Protein AF-A0A2D4EV97-F1 (afdb_monomer)

InterPro domains:
  IPR011011 Zinc finger, FYVE/PHD-type [SSF57903] (1-54)
  IPR013083 Zinc finger, RING/FYVE/PHD-type [G3DSA:3.30.40.10] (1-44)
  IPR019787 Zinc finger, PHD-finger [PF00628] (1-40)

Solvent-accessible surface area (backbone atoms only — not comparable to full-atom values): 7005 Å² total; per-residue (Å²): 95,21,76,78,83,64,48,79,68,59,77,88,82,44,86,71,74,75,80,78,77,74,77,87,84,67,100,58,84,83,70,80,78,73,49,55,44,85,88,65,45,80,73,79,84,76,56,68,68,60,53,53,53,50,53,61,56,47,71,75,48,100,62,91,51,74,70,55,53,54,53,49,54,52,48,52,54,50,49,55,50,50,51,54,52,50,58,71,49,64,36,70,70,53,44,52,51,51,52,54,50,54,55,54,56,64,70,75,107

Secondary structure (DSSP, 8-state):
--TTT-----TTTS-PPP-----TT--S---------TTTSPPPPPPHHHHHHHHHHHTTSSS--HHHHHHHHHHHHHHHHHHHHHHHHTSHHHHHHHHHHHHHHHT--

Sequence (109 aa):
QCELCKDWFHSTCVTLPKTSSQKKGSSWPAKEVKFLCPLCMRSRRPRLETILSLLVSLQKLPVRLPEGEALQCLTERAMSWQDRARQALATDELSSALAKLSVLSQRMV

pLDDT: mean 84.55, std 16.27, range [39.06, 97.06]

Foldseek 3Di:
DAPPPPDDDDCVVFPDDDPPDDPPDDPDPRPPPGDHGPVRPDDDDDDLVVLVVVLVVVVPDPDDDVVSVVSVVVSVVVVVVVV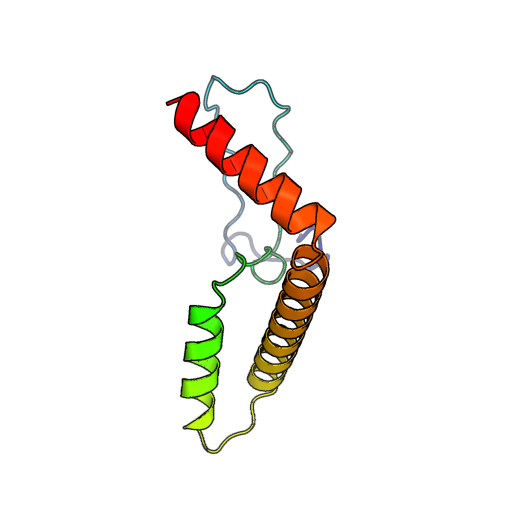VVVVVCPDPVNVVVVVVVVVVVVVVD

Mean predicted aligned error: 11.21 Å

Organism: Micrurus corallinus (NCBI:txid54390)

Structure (mmCIF, N/CA/C/O backbone):
data_AF-A0A2D4EV97-F1
#
_entry.id   AF-A0A2D4EV97-F1
#
loop_
_atom_site.group_PDB
_atom_site.id
_atom_site.type_symbol
_atom_site.label_atom_id
_atom_site.label_alt_id
_atom_site.label_comp_id
_atom_site.label_asym_id
_atom_site.label_entity_id
_atom_site.label_seq_id
_atom_site.pdbx_PDB_ins_code
_atom_site.Cartn_x
_atom_site.Cartn_y
_atom_site.Cartn_z
_atom_site.occupancy
_atom_site.B_iso_or_equiv
_atom_site.auth_seq_id
_atom_site.auth_comp_id
_atom_site.auth_asym_id
_atom_site.auth_atom_id
_atom_site.pdbx_PDB_model_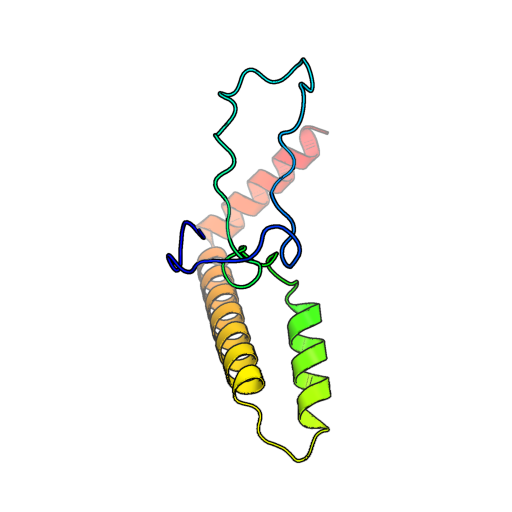num
ATOM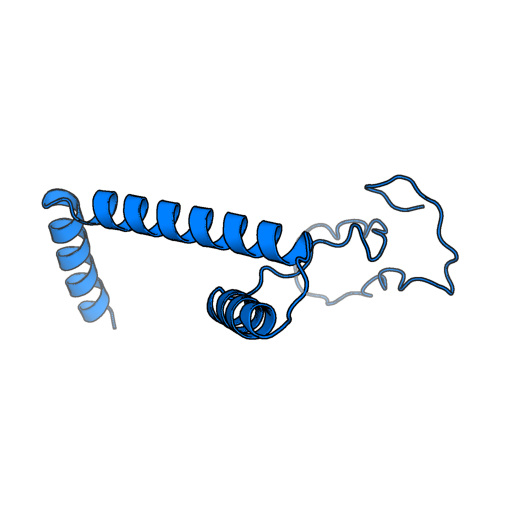 1 N N . GLN A 1 1 ? 14.709 22.523 -15.459 1.00 90.12 1 GLN A N 1
ATOM 2 C CA . GLN A 1 1 ? 15.419 21.741 -14.427 1.00 90.12 1 GLN A CA 1
ATOM 3 C C . GLN A 1 1 ? 14.405 21.204 -13.423 1.00 90.12 1 GLN A C 1
ATOM 5 O O . GLN A 1 1 ? 13.492 21.947 -13.083 1.00 90.12 1 GLN A O 1
ATOM 10 N N . CYS A 1 2 ? 14.505 19.938 -13.005 1.00 91.12 2 CYS A N 1
ATOM 11 C CA . CYS A 1 2 ? 13.630 19.342 -11.985 1.00 91.12 2 CYS A CA 1
ATOM 12 C C . CYS A 1 2 ? 13.935 19.914 -10.596 1.00 91.12 2 CYS A C 1
ATOM 14 O O . CYS A 1 2 ? 15.094 19.974 -10.199 1.00 91.12 2 CYS A O 1
ATOM 16 N N . GLU A 1 3 ? 12.915 20.267 -9.816 1.00 92.12 3 GLU A N 1
ATOM 17 C CA . GLU A 1 3 ? 13.140 20.830 -8.479 1.00 92.12 3 GLU A CA 1
ATOM 18 C C . GLU A 1 3 ? 13.625 19.830 -7.428 1.00 92.12 3 GLU A C 1
ATOM 20 O O . GLU A 1 3 ? 14.194 20.260 -6.424 1.00 92.12 3 GLU A O 1
ATOM 25 N N . LEU A 1 4 ? 13.421 18.527 -7.638 1.00 90.94 4 LEU A N 1
ATOM 26 C CA . LEU A 1 4 ? 13.789 17.501 -6.661 1.00 90.94 4 LEU A CA 1
ATOM 27 C C . LEU A 1 4 ? 15.181 16.921 -6.933 1.00 90.94 4 LEU A C 1
ATOM 29 O O . LEU A 1 4 ? 16.071 17.088 -6.109 1.00 90.94 4 LEU A O 1
ATOM 33 N N . CYS A 1 5 ? 15.382 16.279 -8.087 1.00 92.81 5 CYS A N 1
ATOM 34 C CA . CYS A 1 5 ? 16.675 15.676 -8.433 1.00 92.81 5 CYS A CA 1
ATOM 35 C C . CYS A 1 5 ? 17.693 16.670 -9.005 1.00 92.81 5 CYS A C 1
ATOM 37 O O . CYS A 1 5 ? 18.852 16.320 -9.160 1.00 92.81 5 CYS A O 1
ATOM 39 N N . LYS A 1 6 ? 17.274 17.903 -9.323 1.00 94.25 6 LYS A N 1
ATOM 40 C CA . LYS A 1 6 ? 18.110 18.953 -9.934 1.00 94.25 6 LYS A CA 1
ATOM 41 C C . LYS A 1 6 ? 18.656 18.640 -11.337 1.00 94.25 6 LYS A C 1
ATOM 43 O O . LYS A 1 6 ? 19.395 19.463 -11.875 1.00 94.25 6 LYS A O 1
ATOM 48 N N . ASP A 1 7 ? 18.198 17.568 -11.983 1.00 95.44 7 ASP A N 1
ATOM 49 C CA 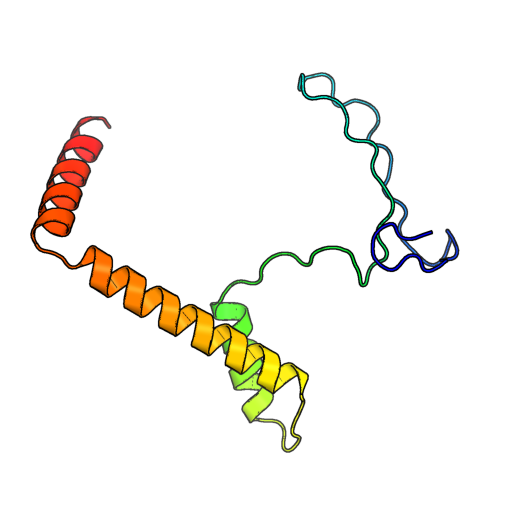. ASP A 1 7 ? 18.559 17.245 -13.370 1.00 95.44 7 ASP A CA 1
ATOM 50 C C . ASP A 1 7 ? 17.868 18.143 -14.413 1.00 95.44 7 ASP A C 1
ATOM 52 O O . ASP A 1 7 ? 16.816 18.763 -14.180 1.00 95.44 7 ASP A O 1
ATOM 56 N N . TRP A 1 8 ? 18.458 18.179 -15.608 1.00 93.75 8 TRP A N 1
ATOM 57 C CA . TRP A 1 8 ? 17.982 18.935 -16.765 1.00 93.75 8 TRP A CA 1
ATOM 58 C C . TRP A 1 8 ? 17.240 18.030 -17.747 1.00 93.75 8 TRP A C 1
ATOM 60 O O . TRP A 1 8 ? 17.662 16.916 -18.030 1.00 93.75 8 TRP A O 1
ATOM 70 N N . PHE A 1 9 ? 16.122 18.524 -18.277 1.00 92.50 9 PHE A N 1
ATOM 71 C CA . PHE A 1 9 ? 15.257 17.783 -19.192 1.00 92.50 9 PHE A CA 1
ATOM 72 C C . PHE A 1 9 ? 14.855 18.691 -20.350 1.00 92.50 9 PHE A C 1
ATOM 74 O O . P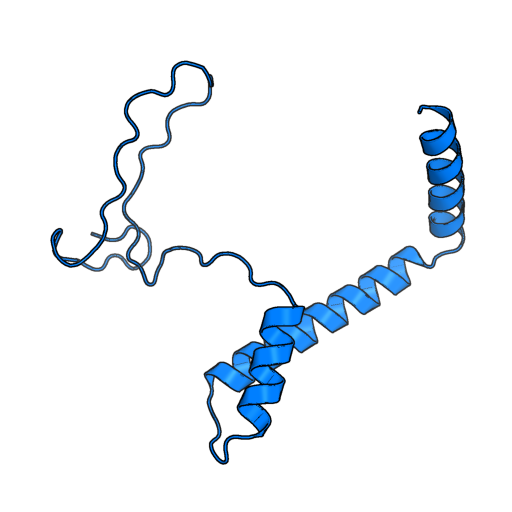HE A 1 9 ? 14.549 19.866 -20.128 1.00 92.50 9 PHE A O 1
ATOM 81 N N . HIS A 1 10 ? 14.815 18.144 -21.567 1.00 91.50 10 HIS A N 1
ATOM 82 C CA . HIS A 1 10 ? 14.263 18.847 -22.723 1.00 91.50 10 HIS A CA 1
ATOM 83 C C . HIS A 1 10 ? 12.762 19.060 -22.538 1.00 91.50 10 HIS A C 1
ATOM 85 O O . HIS A 1 10 ? 12.043 18.121 -22.197 1.00 91.50 10 HIS A O 1
ATOM 91 N N . SER A 1 11 ? 12.276 20.265 -22.830 1.00 86.06 11 SER A N 1
ATOM 92 C CA . SER A 1 11 ? 10.850 20.616 -22.754 1.00 86.06 11 SER A CA 1
ATOM 93 C C . SER A 1 11 ? 9.956 19.769 -23.667 1.00 86.06 11 SER A C 1
ATOM 95 O O . SER A 1 11 ? 8.764 19.657 -23.407 1.00 86.06 11 SER A O 1
ATOM 97 N N . THR A 1 12 ? 10.518 19.154 -24.710 1.00 88.31 12 THR A N 1
ATOM 98 C CA . THR A 1 12 ? 9.823 18.253 -25.642 1.00 88.31 12 THR A CA 1
ATOM 99 C C . THR A 1 12 ? 9.734 16.807 -25.148 1.00 88.31 12 THR A C 1
ATOM 101 O O . THR A 1 12 ? 8.834 16.082 -25.562 1.00 88.31 12 THR A O 1
ATOM 104 N N . CYS A 1 13 ? 10.631 16.373 -24.256 1.00 87.69 13 CYS A N 1
ATOM 105 C CA . CYS A 1 13 ? 10.681 14.995 -23.748 1.00 87.69 13 CYS A CA 1
ATOM 106 C C . CYS A 1 13 ? 9.868 14.792 -22.460 1.00 87.69 13 CYS A C 1
ATOM 108 O O . CYS A 1 13 ? 9.683 13.659 -22.021 1.00 87.69 13 CYS A O 1
ATOM 110 N N . VAL A 1 14 ? 9.412 15.873 -21.822 1.00 87.44 14 VAL A N 1
ATOM 111 C CA . VAL A 1 14 ? 8.690 15.831 -20.544 1.00 87.44 14 VAL A CA 1
ATOM 112 C C . VAL A 1 14 ? 7.456 16.718 -20.595 1.00 87.44 14 VAL A C 1
ATOM 114 O O . VAL A 1 14 ? 7.462 17.791 -21.191 1.00 87.44 14 VAL A O 1
ATOM 117 N N . THR A 1 15 ? 6.383 16.293 -19.931 1.00 82.56 15 THR A N 1
ATOM 118 C CA . THR A 1 15 ? 5.200 17.145 -19.790 1.00 82.56 15 THR A CA 1
ATOM 119 C C . THR A 1 15 ? 5.505 18.258 -18.796 1.00 82.56 15 THR A C 1
ATOM 121 O O . THR A 1 15 ? 5.644 18.015 -17.597 1.00 82.56 15 THR A O 1
ATOM 124 N N . LEU A 1 16 ? 5.610 19.488 -19.289 1.00 76.25 16 LEU A N 1
ATOM 125 C CA . LEU A 1 16 ? 5.687 20.658 -18.426 1.00 76.25 16 LEU A CA 1
ATOM 126 C C . LEU A 1 16 ? 4.308 20.914 -17.791 1.00 76.25 16 LEU A C 1
ATOM 128 O O . LEU A 1 16 ? 3.286 20.773 -18.473 1.00 76.25 16 LEU A O 1
ATOM 132 N N . PRO A 1 17 ? 4.242 21.274 -16.497 1.00 69.25 17 PRO A N 1
ATOM 133 C CA . PRO A 1 17 ? 2.981 21.624 -15.867 1.00 69.25 17 PRO A CA 1
ATOM 134 C C . PRO A 1 17 ? 2.325 22.782 -16.625 1.00 69.25 17 PRO A C 1
ATOM 136 O O . PRO A 1 17 ? 2.886 23.870 -16.733 1.00 69.25 17 PRO A O 1
ATOM 139 N N . LYS A 1 18 ? 1.125 22.541 -17.165 1.00 63.91 18 LYS A N 1
ATOM 140 C CA . LYS A 1 18 ? 0.308 23.593 -17.773 1.00 63.91 18 LYS A CA 1
ATOM 141 C C . LYS A 1 18 ? -0.060 24.576 -16.667 1.00 63.91 18 LYS A C 1
ATOM 143 O O . LYS A 1 18 ? -0.676 24.174 -15.679 1.00 63.91 18 LYS A O 1
ATOM 148 N N . THR A 1 19 ? 0.311 25.844 -16.816 1.00 55.94 19 THR A N 1
ATOM 149 C CA . THR A 1 19 ? -0.196 26.901 -15.942 1.00 55.94 19 THR A CA 1
ATOM 150 C C . THR A 1 19 ? -1.714 26.912 -16.123 1.00 55.94 19 THR A C 1
ATOM 152 O O . THR A 1 19 ? -2.230 27.147 -17.213 1.00 55.94 19 THR A O 1
ATOM 155 N N . SER A 1 20 ? -2.468 26.514 -15.099 1.00 46.75 20 SER A N 1
ATOM 156 C CA . SER A 1 20 ? -3.922 26.563 -15.182 1.00 46.75 20 SER A CA 1
ATOM 157 C C . SER A 1 20 ? -4.328 28.032 -15.210 1.00 46.75 20 SER A C 1
ATOM 159 O O . SER A 1 20 ? -4.356 28.687 -14.166 1.00 46.75 20 SER A O 1
ATOM 161 N N . SER A 1 21 ? -4.633 28.561 -16.392 1.00 44.31 21 SER A N 1
ATOM 162 C CA . SER A 1 21 ? -5.406 29.787 -16.530 1.00 44.31 21 SER A CA 1
ATOM 163 C C . SER A 1 21 ? -6.677 29.645 -15.688 1.00 44.31 21 SER A C 1
ATOM 165 O O . SER A 1 21 ? -7.492 28.758 -15.924 1.00 44.31 21 SER A O 1
ATOM 167 N N . GLN A 1 22 ? -6.761 30.468 -14.643 1.00 48.84 22 GLN A N 1
ATOM 168 C CA . GLN A 1 22 ? -7.944 30.843 -13.866 1.00 48.84 22 GLN A CA 1
ATOM 169 C C . GLN A 1 22 ? -9.169 29.912 -13.979 1.00 48.84 22 GLN A C 1
ATOM 171 O O . GLN A 1 22 ? -10.057 30.131 -14.801 1.00 48.84 22 GLN A O 1
ATOM 176 N N . LYS A 1 23 ? -9.341 28.992 -13.021 1.00 39.06 23 LYS A N 1
ATOM 177 C CA . LYS A 1 23 ? -10.695 28.760 -12.497 1.00 39.06 23 LYS A CA 1
ATOM 178 C C . LYS A 1 23 ? -10.965 29.851 -11.464 1.00 39.06 23 LYS A C 1
ATOM 180 O O . LYS A 1 23 ? -10.496 29.768 -10.332 1.00 39.06 23 LYS A O 1
ATOM 185 N N . LYS A 1 24 ? -11.667 30.909 -11.888 1.00 44.72 24 LYS A N 1
ATOM 186 C CA . LYS A 1 24 ? -12.258 31.919 -10.998 1.00 44.72 24 LYS A CA 1
ATOM 187 C C . LYS A 1 24 ? -13.068 31.182 -9.922 1.00 44.72 24 LYS A C 1
ATOM 189 O O . LYS A 1 24 ? -14.069 30.561 -10.263 1.00 44.72 24 LYS A O 1
ATOM 194 N N . GLY A 1 25 ? -12.631 31.206 -8.660 1.00 42.28 25 GLY A N 1
ATOM 195 C CA . GLY A 1 25 ? -13.471 30.725 -7.556 1.00 42.28 25 GLY A CA 1
ATOM 196 C C . GLY A 1 25 ? -12.795 30.163 -6.305 1.00 42.28 25 GLY A C 1
ATOM 197 O O . GLY A 1 25 ? -13.496 29.969 -5.322 1.00 42.28 25 GLY A O 1
ATOM 198 N N . SER A 1 26 ? -11.481 29.912 -6.269 1.00 42.66 26 SER A N 1
ATOM 199 C CA . SER A 1 26 ? -10.830 29.448 -5.030 1.00 42.66 26 SER A CA 1
ATOM 200 C C . SER A 1 26 ? -9.764 30.430 -4.554 1.00 42.66 26 SER A C 1
ATOM 202 O O . SER A 1 26 ? -8.691 30.525 -5.146 1.00 42.66 26 SER A O 1
ATOM 204 N N . SER A 1 27 ? -10.073 31.136 -3.466 1.00 42.28 27 SER A N 1
ATOM 205 C CA . SER A 1 27 ? -9.177 32.007 -2.697 1.00 42.28 27 SER A CA 1
ATOM 206 C C . SER A 1 27 ? -8.101 31.194 -1.960 1.00 42.28 27 SER A C 1
ATOM 208 O O . SER A 1 27 ? -8.101 31.100 -0.736 1.00 42.28 27 SER A O 1
ATOM 210 N N . TRP A 1 28 ? -7.188 30.581 -2.706 1.00 40.97 28 TRP A N 1
ATOM 211 C CA . TRP A 1 28 ? -5.937 30.032 -2.185 1.00 40.97 28 TRP A CA 1
ATOM 212 C C . TRP A 1 28 ? -4.812 30.507 -3.105 1.00 40.97 28 TRP A C 1
ATOM 214 O O . TRP A 1 28 ? -5.005 30.485 -4.324 1.00 40.97 28 TRP A O 1
ATOM 224 N N . PRO A 1 29 ? -3.663 30.966 -2.573 1.00 43.72 29 PRO A N 1
ATOM 225 C CA . PRO A 1 29 ? -2.599 31.513 -3.402 1.00 43.72 29 PRO A CA 1
ATOM 226 C C . PRO A 1 29 ? -2.173 30.457 -4.423 1.00 43.72 29 PRO A C 1
ATOM 228 O O . PRO A 1 29 ? -1.856 29.320 -4.061 1.00 43.72 29 PRO A O 1
ATOM 231 N N . ALA A 1 30 ? -2.227 30.827 -5.703 1.00 49.81 30 ALA A N 1
ATOM 232 C CA . ALA A 1 30 ? -1.810 29.985 -6.810 1.00 49.81 30 ALA A CA 1
ATOM 233 C C . ALA A 1 30 ? -0.340 29.603 -6.594 1.00 49.81 30 ALA A C 1
ATOM 235 O O . ALA A 1 30 ? 0.558 30.407 -6.824 1.00 49.81 30 ALA A O 1
ATOM 236 N N . LYS A 1 31 ? -0.092 28.390 -6.084 1.00 56.75 31 LYS A N 1
ATOM 237 C CA . LYS A 1 31 ? 1.263 27.849 -5.953 1.00 56.75 31 LYS A CA 1
ATOM 238 C C . LYS A 1 31 ? 1.913 27.882 -7.332 1.00 56.75 31 LYS A C 1
ATOM 240 O O . LYS A 1 31 ? 1.398 27.249 -8.252 1.00 56.75 31 LYS A O 1
ATOM 245 N N . GLU A 1 32 ? 3.042 28.576 -7.454 1.00 58.53 32 GLU A N 1
ATOM 246 C CA . GLU A 1 32 ? 3.941 28.440 -8.599 1.00 58.53 32 GLU A CA 1
ATOM 247 C C . GLU A 1 32 ? 4.172 26.951 -8.865 1.00 58.53 32 GLU A C 1
ATOM 249 O O . GLU A 1 32 ? 4.685 26.218 -8.009 1.00 58.53 32 GLU A O 1
ATOM 254 N N . VAL A 1 33 ? 3.736 26.471 -10.031 1.00 69.06 33 VAL A N 1
ATOM 255 C CA . VAL A 1 33 ? 3.847 25.051 -10.359 1.00 69.06 33 VAL A CA 1
ATOM 256 C C . VAL A 1 33 ? 5.264 24.780 -10.846 1.00 69.06 33 VAL A C 1
ATOM 258 O O . VAL A 1 33 ? 5.571 24.816 -12.033 1.00 69.06 33 VAL A O 1
ATOM 261 N N . LYS A 1 34 ? 6.138 24.534 -9.878 1.00 83.69 34 LYS A N 1
ATOM 262 C CA . LYS A 1 34 ? 7.513 24.081 -10.061 1.00 83.69 34 LYS A CA 1
ATOM 263 C C . LYS A 1 34 ? 7.568 22.755 -10.834 1.00 83.69 34 LYS A C 1
ATOM 265 O O . LYS A 1 34 ? 6.824 21.823 -10.524 1.00 83.69 34 LYS A O 1
ATOM 270 N N . PHE A 1 35 ? 8.453 22.654 -11.828 1.00 88.31 35 PHE A N 1
ATOM 271 C CA . PHE A 1 35 ? 8.612 21.439 -12.633 1.00 88.31 35 PHE A CA 1
ATOM 272 C C . PHE A 1 35 ? 9.245 20.301 -11.814 1.00 88.31 35 PHE A C 1
ATOM 274 O O . PHE A 1 35 ? 10.314 20.452 -11.219 1.00 88.31 35 PHE A O 1
ATOM 281 N N . LEU A 1 36 ? 8.600 19.135 -11.835 1.00 89.31 36 LEU A N 1
ATOM 282 C CA . LEU A 1 36 ? 9.142 17.869 -11.347 1.00 89.31 36 LEU A CA 1
ATOM 283 C C . LEU A 1 36 ? 9.220 16.901 -12.525 1.00 89.31 36 LEU A C 1
ATOM 285 O O . LEU A 1 36 ? 8.250 16.767 -13.270 1.00 89.31 36 LEU A O 1
ATOM 289 N N . CYS A 1 37 ? 10.357 16.225 -12.696 1.00 89.69 37 CYS A N 1
ATOM 290 C CA . CYS A 1 37 ? 10.496 15.221 -13.745 1.00 89.69 37 CYS A CA 1
ATOM 291 C C . CYS A 1 37 ? 9.587 14.010 -13.470 1.00 89.69 37 CYS A C 1
ATOM 293 O O . CYS A 1 37 ? 9.243 13.771 -12.309 1.00 89.69 37 CYS A O 1
ATOM 295 N N . PRO A 1 38 ? 9.237 13.207 -14.492 1.00 86.56 38 PRO A N 1
ATOM 296 C CA . PRO A 1 38 ? 8.355 12.048 -14.330 1.00 86.56 38 PRO A CA 1
ATOM 297 C C . PRO A 1 38 ? 8.791 11.060 -13.236 1.00 86.56 38 PRO A C 1
ATOM 299 O O . PRO A 1 38 ? 7.942 10.437 -12.610 1.00 86.56 38 PRO A O 1
ATOM 302 N N . LEU A 1 39 ? 10.098 10.963 -12.963 1.00 85.00 39 LEU A N 1
ATOM 303 C CA . LEU A 1 39 ? 10.659 10.114 -11.906 1.00 85.00 39 LEU A CA 1
ATOM 304 C C . LEU A 1 39 ? 10.491 10.711 -10.497 1.00 85.00 39 LEU A C 1
ATOM 306 O O . LEU A 1 39 ? 10.396 9.981 -9.516 1.00 85.00 39 LEU A O 1
ATOM 310 N N . CYS A 1 40 ? 10.454 12.039 -10.383 1.00 87.75 40 CYS A N 1
ATOM 311 C CA . CYS A 1 40 ? 10.284 12.757 -9.119 1.00 87.75 40 CYS A CA 1
ATOM 312 C C . CYS A 1 40 ? 8.827 13.132 -8.831 1.00 87.75 40 CYS A C 1
ATOM 314 O O . CYS A 1 40 ? 8.499 13.541 -7.712 1.00 87.75 40 CYS A O 1
ATOM 316 N N . MET A 1 41 ? 7.947 13.038 -9.829 1.00 84.62 41 MET A N 1
ATOM 317 C CA . MET A 1 41 ? 6.515 13.187 -9.620 1.00 84.62 41 MET A CA 1
ATOM 318 C C . MET A 1 41 ? 6.060 12.116 -8.633 1.00 84.62 41 MET A C 1
ATOM 320 O O . MET A 1 41 ? 6.242 10.921 -8.856 1.00 84.62 41 MET A O 1
ATOM 324 N N . ARG A 1 42 ? 5.454 12.549 -7.523 1.00 80.88 42 ARG A N 1
ATOM 325 C CA . ARG A 1 42 ? 4.879 11.611 -6.559 1.00 80.88 42 ARG A CA 1
ATOM 326 C C . ARG A 1 42 ? 3.831 10.768 -7.275 1.00 80.88 42 ARG A C 1
ATOM 328 O O . ARG A 1 42 ? 2.823 11.302 -7.744 1.00 80.88 42 ARG A O 1
ATOM 335 N N . SER A 1 43 ? 4.072 9.463 -7.345 1.00 74.25 43 SER A N 1
ATOM 336 C CA . SER A 1 43 ? 3.079 8.521 -7.835 1.00 74.25 43 SER A CA 1
ATOM 337 C C . SER A 1 43 ? 1.832 8.601 -6.956 1.00 74.25 43 SER A C 1
ATOM 339 O O . SER A 1 43 ? 1.889 8.901 -5.757 1.00 74.25 43 SER A O 1
ATOM 341 N N . ARG A 1 44 ? 0.665 8.364 -7.560 1.00 79.44 44 ARG A N 1
ATOM 342 C CA . ARG A 1 44 ? -0.545 8.182 -6.761 1.00 79.44 44 ARG A CA 1
ATOM 343 C C . ARG A 1 44 ? -0.340 6.957 -5.887 1.00 79.44 44 ARG A C 1
ATOM 345 O O . ARG A 1 44 ? 0.155 5.939 -6.363 1.00 79.44 44 ARG A O 1
ATOM 352 N N . ARG A 1 45 ? -0.751 7.054 -4.624 1.00 83.69 45 ARG A N 1
ATOM 353 C CA . ARG A 1 45 ? -0.701 5.919 -3.707 1.00 83.69 45 ARG A CA 1
ATOM 354 C C . ARG A 1 45 ? -1.562 4.783 -4.286 1.00 83.69 45 ARG A C 1
ATOM 356 O O . ARG A 1 45 ? -2.767 4.993 -4.445 1.00 83.69 45 ARG A O 1
ATOM 363 N N . PRO A 1 46 ? -0.981 3.622 -4.627 1.00 85.81 46 PRO A N 1
ATOM 364 C CA . PRO A 1 46 ? -1.751 2.506 -5.158 1.00 85.81 46 PRO A CA 1
ATOM 365 C C . PRO A 1 46 ? -2.650 1.904 -4.071 1.00 85.81 46 PRO A C 1
ATOM 367 O O . PRO A 1 46 ? -2.364 2.012 -2.874 1.00 85.81 46 PRO A O 1
ATOM 370 N N . ARG A 1 47 ? -3.746 1.262 -4.489 1.00 90.12 47 ARG A N 1
ATOM 371 C CA . ARG A 1 47 ? -4.594 0.468 -3.588 1.00 90.12 47 ARG A CA 1
ATOM 372 C C . ARG A 1 47 ? -3.844 -0.796 -3.171 1.00 90.12 47 ARG A C 1
ATOM 374 O O . ARG A 1 47 ? -3.088 -1.349 -3.967 1.00 90.12 47 ARG A O 1
ATOM 381 N N . LEU A 1 48 ? -4.095 -1.277 -1.952 1.00 90.38 48 LEU A N 1
ATOM 382 C CA . LEU A 1 48 ? -3.463 -2.500 -1.448 1.00 90.38 48 LEU A CA 1
ATOM 383 C C . LEU A 1 48 ? -3.789 -3.711 -2.336 1.00 90.38 48 LEU A C 1
ATOM 385 O O . LEU A 1 48 ? -2.889 -4.457 -2.696 1.00 90.38 48 LEU A O 1
ATOM 389 N N . GLU A 1 49 ? -5.043 -3.838 -2.771 1.00 93.38 49 GLU A N 1
ATOM 390 C CA . GLU A 1 49 ? -5.504 -4.878 -3.705 1.00 93.38 49 GLU A CA 1
ATOM 391 C C . GLU A 1 49 ? -4.678 -4.922 -4.998 1.00 93.38 49 GLU A C 1
ATOM 393 O O . GLU A 1 49 ? -4.299 -5.995 -5.465 1.00 93.38 49 GLU A O 1
ATOM 398 N N . THR A 1 50 ? -4.339 -3.753 -5.555 1.00 94.25 50 THR A N 1
ATOM 399 C CA . THR A 1 50 ? -3.499 -3.657 -6.755 1.00 94.25 50 THR A CA 1
ATOM 400 C C . THR A 1 50 ? -2.103 -4.214 -6.493 1.00 94.25 50 THR A C 1
ATOM 402 O O . THR A 1 50 ? -1.580 -4.962 -7.313 1.00 94.25 50 THR A O 1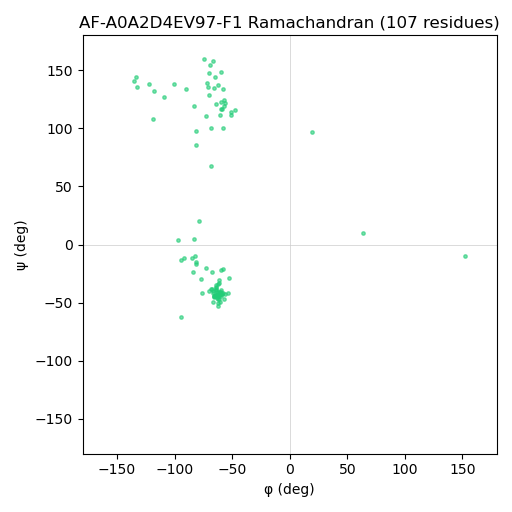
ATOM 405 N N . ILE A 1 51 ? -1.507 -3.886 -5.344 1.00 93.88 51 ILE A N 1
ATOM 406 C CA . ILE A 1 51 ? -0.171 -4.366 -4.969 1.00 93.88 51 ILE A CA 1
ATOM 407 C C . ILE A 1 51 ? -0.185 -5.883 -4.762 1.00 93.88 51 ILE A C 1
ATOM 409 O O . ILE A 1 51 ? 0.679 -6.576 -5.291 1.00 93.88 51 ILE A O 1
ATOM 413 N N . LEU A 1 52 ? -1.188 -6.411 -4.054 1.00 95.00 52 LEU A N 1
ATOM 414 C CA . LEU A 1 52 ? -1.337 -7.850 -3.827 1.00 95.00 52 LEU A CA 1
ATOM 415 C C . LEU A 1 52 ? -1.485 -8.619 -5.147 1.00 95.00 52 LEU A C 1
ATOM 417 O O . LEU A 1 52 ? -0.829 -9.640 -5.337 1.00 95.00 52 LEU A O 1
ATOM 421 N N . SER A 1 53 ? -2.275 -8.099 -6.090 1.00 95.94 53 SER A N 1
ATOM 422 C CA . SER A 1 53 ? -2.423 -8.688 -7.428 1.00 95.94 53 SER A CA 1
ATOM 423 C C . SER A 1 53 ? -1.096 -8.743 -8.201 1.00 95.94 53 SER A C 1
ATOM 425 O O . SER A 1 53 ? -0.764 -9.765 -8.813 1.00 95.94 53 SER A O 1
ATOM 427 N N . LEU A 1 54 ? -0.289 -7.677 -8.126 1.00 95.50 54 LEU A N 1
ATOM 428 C CA . LEU A 1 54 ? 1.047 -7.642 -8.729 1.00 95.50 54 LEU A CA 1
ATOM 429 C C . LEU A 1 54 ? 1.987 -8.666 -8.084 1.00 95.50 54 LEU A C 1
ATOM 431 O O . LEU A 1 54 ? 2.685 -9.379 -8.800 1.00 95.50 54 LEU A O 1
ATOM 435 N N . LEU A 1 55 ? 1.974 -8.783 -6.754 1.00 95.69 55 LEU A N 1
ATOM 436 C CA . LEU A 1 55 ? 2.798 -9.752 -6.029 1.00 95.69 55 LEU A CA 1
ATOM 437 C C . LEU A 1 55 ? 2.441 -11.200 -6.384 1.00 95.69 55 LEU A C 1
ATOM 439 O O . LEU A 1 55 ? 3.337 -12.003 -6.634 1.00 95.69 55 LEU A O 1
ATOM 443 N N . VAL A 1 56 ? 1.149 -11.526 -6.477 1.00 96.38 56 VAL A N 1
ATOM 444 C CA . VAL A 1 56 ? 0.684 -12.856 -6.915 1.00 96.38 56 VAL A CA 1
ATOM 445 C C . VAL A 1 56 ? 1.088 -13.134 -8.363 1.00 96.38 56 VAL A C 1
ATOM 447 O O . VAL A 1 56 ? 1.474 -14.250 -8.705 1.00 96.38 56 VAL A O 1
ATOM 450 N N . SER A 1 57 ? 1.021 -12.127 -9.233 1.00 96.12 57 SER A N 1
ATOM 451 C CA . SER A 1 57 ? 1.451 -12.268 -10.628 1.00 96.12 57 SER A CA 1
ATOM 452 C C . SER A 1 57 ? 2.960 -12.494 -10.732 1.00 96.12 57 SER A C 1
ATOM 454 O O . SER A 1 57 ? 3.397 -13.339 -11.510 1.00 96.12 57 SER A O 1
ATOM 456 N N . LEU A 1 58 ? 3.749 -11.798 -9.909 1.00 95.69 58 LEU A N 1
ATOM 457 C CA . LEU A 1 58 ? 5.201 -11.937 -9.862 1.00 95.69 58 LEU A CA 1
ATOM 458 C C . LEU A 1 58 ? 5.646 -13.335 -9.417 1.00 95.69 58 LEU A C 1
ATOM 460 O O . LEU A 1 58 ? 6.604 -13.859 -9.971 1.00 95.69 58 LEU A O 1
ATOM 464 N N . GLN A 1 59 ? 4.936 -13.967 -8.475 1.00 93.19 59 GLN A N 1
ATOM 465 C CA . GLN A 1 59 ? 5.235 -15.335 -8.021 1.00 93.19 59 GLN A CA 1
ATOM 466 C C . GLN A 1 59 ? 5.207 -16.379 -9.151 1.00 93.19 59 GLN A C 1
ATOM 468 O O . GLN A 1 59 ? 5.793 -17.447 -9.007 1.00 93.19 59 GLN A O 1
ATOM 473 N N . LYS A 1 60 ? 4.534 -16.084 -10.272 1.00 95.56 60 LYS A N 1
ATOM 474 C CA . LYS A 1 60 ? 4.462 -16.971 -11.444 1.00 95.56 60 LYS A CA 1
ATOM 475 C C . LYS A 1 60 ? 5.694 -16.875 -12.344 1.00 95.56 60 LYS A C 1
ATOM 477 O O . LYS A 1 60 ? 5.865 -17.717 -13.221 1.00 95.56 60 LYS A O 1
ATOM 482 N N . LEU A 1 61 ? 6.516 -15.840 -12.177 1.00 94.94 61 LEU A N 1
ATOM 483 C CA . LEU A 1 61 ? 7.719 -15.639 -12.972 1.00 94.94 61 LEU A CA 1
ATOM 484 C C . LEU A 1 61 ? 8.909 -16.328 -12.284 1.00 94.94 61 LEU A C 1
ATOM 486 O O . LEU A 1 61 ? 9.113 -16.130 -11.088 1.00 94.94 61 LEU A O 1
ATOM 490 N N . PRO A 1 62 ? 9.750 -17.082 -13.014 1.00 94.69 62 PRO A N 1
ATOM 491 C CA . PRO A 1 62 ? 10.899 -17.785 -12.436 1.00 94.69 62 PRO A CA 1
ATOM 492 C C . PRO A 1 62 ? 12.109 -16.863 -12.187 1.00 94.69 62 PRO A C 1
ATOM 494 O O . PRO A 1 62 ? 13.240 -17.330 -12.102 1.00 94.69 62 PRO A O 1
ATOM 497 N N . VAL A 1 63 ? 11.896 -15.547 -12.101 1.00 95.75 63 VAL A N 1
ATOM 498 C CA . VAL A 1 63 ? 12.951 -14.542 -11.939 1.00 95.75 63 VAL A CA 1
ATOM 499 C C . VAL A 1 63 ? 12.709 -13.714 -10.683 1.00 95.75 63 VAL A C 1
ATOM 501 O O . VAL A 1 63 ? 11.585 -13.315 -10.378 1.00 95.75 63 VAL A O 1
ATOM 504 N N . ARG A 1 64 ? 13.786 -13.443 -9.944 1.00 93.50 64 ARG A N 1
ATOM 505 C CA . ARG A 1 64 ? 13.771 -12.549 -8.784 1.00 93.50 64 ARG A CA 1
ATOM 506 C C . ARG A 1 64 ? 13.909 -11.107 -9.262 1.00 93.50 64 ARG A C 1
ATOM 508 O O . ARG A 1 64 ? 14.915 -10.764 -9.873 1.00 93.50 64 ARG A O 1
ATOM 515 N N . LEU A 1 65 ? 12.902 -10.282 -8.977 1.00 94.56 65 LEU A N 1
ATOM 516 C CA . LEU A 1 65 ? 12.912 -8.851 -9.284 1.00 94.56 65 LEU A CA 1
ATOM 517 C C . LEU A 1 65 ? 13.028 -8.037 -7.986 1.00 94.56 65 LEU A C 1
ATOM 519 O O . LEU A 1 65 ? 12.193 -8.236 -7.094 1.00 94.56 65 LEU A O 1
ATOM 523 N N . PRO A 1 66 ? 13.996 -7.109 -7.867 1.00 94.38 66 PRO A N 1
ATOM 524 C CA . PRO A 1 66 ? 14.137 -6.261 -6.681 1.00 94.38 66 PRO A CA 1
ATOM 525 C C . PRO A 1 66 ? 12.908 -5.367 -6.450 1.00 94.38 66 PRO A C 1
ATOM 527 O O . PRO A 1 66 ? 12.532 -5.092 -5.311 1.00 94.38 66 PRO A O 1
ATOM 530 N N . GLU A 1 67 ? 12.205 -4.969 -7.512 1.00 93.81 67 GLU A N 1
ATOM 531 C CA . GLU A 1 67 ? 10.939 -4.235 -7.422 1.00 93.81 67 GLU A CA 1
ATOM 532 C C . GLU A 1 67 ? 9.855 -5.056 -6.712 1.00 93.81 67 GLU A C 1
ATOM 534 O O . GLU A 1 67 ? 9.029 -4.511 -5.979 1.00 93.81 67 GLU A O 1
ATOM 539 N N . GLY A 1 68 ? 9.880 -6.378 -6.890 1.00 94.94 68 GLY A N 1
ATOM 540 C CA . GLY A 1 68 ? 9.004 -7.309 -6.192 1.00 94.94 68 GLY A CA 1
ATOM 541 C C . GLY A 1 68 ? 9.223 -7.318 -4.689 1.00 94.94 68 GLY A C 1
ATOM 542 O O . GLY A 1 68 ? 8.265 -7.236 -3.923 1.00 94.94 68 GLY A O 1
ATOM 543 N N . GLU A 1 69 ? 10.484 -7.363 -4.266 1.00 94.19 69 GLU A N 1
ATOM 544 C CA . GLU A 1 69 ? 10.867 -7.317 -2.851 1.00 94.19 69 GLU A CA 1
ATOM 545 C C . GLU A 1 69 ? 10.454 -5.989 -2.207 1.00 94.19 69 GLU A C 1
ATOM 547 O O . GLU A 1 69 ? 9.904 -5.965 -1.104 1.00 94.19 69 GLU A O 1
ATOM 552 N N . ALA A 1 70 ? 10.629 -4.876 -2.925 1.00 93.62 70 ALA A N 1
ATOM 553 C CA . ALA A 1 70 ? 10.175 -3.569 -2.466 1.00 93.62 70 ALA A CA 1
ATOM 554 C C . ALA A 1 70 ? 8.649 -3.531 -2.250 1.00 93.62 70 ALA A C 1
ATOM 556 O O . ALA A 1 70 ? 8.175 -2.986 -1.246 1.00 93.62 70 ALA A O 1
ATOM 557 N N . LEU A 1 71 ? 7.868 -4.136 -3.155 1.00 9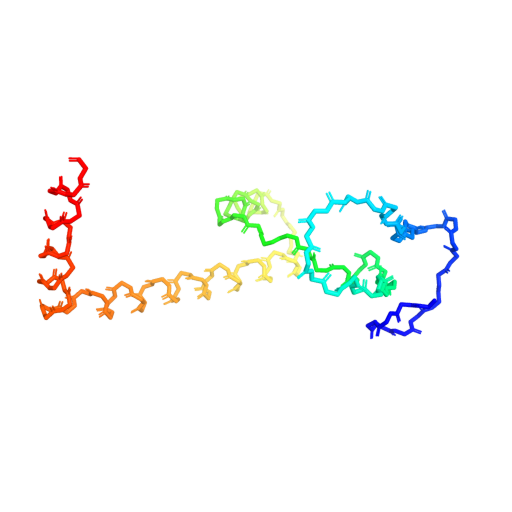4.00 71 LEU A N 1
ATOM 558 C CA . LEU A 1 71 ? 6.414 -4.255 -3.003 1.00 94.00 71 LEU A CA 1
ATOM 559 C C . LEU A 1 71 ? 6.017 -5.174 -1.837 1.00 94.00 71 LEU A C 1
ATOM 561 O O . LEU A 1 71 ? 5.063 -4.855 -1.120 1.00 94.00 71 LEU A O 1
ATOM 565 N N . GLN A 1 72 ? 6.742 -6.276 -1.614 1.00 94.88 72 GLN A N 1
ATOM 566 C CA . GLN A 1 72 ? 6.528 -7.170 -0.468 1.00 94.88 72 GLN A CA 1
ATOM 567 C C . GLN A 1 72 ? 6.771 -6.433 0.849 1.00 94.88 72 GLN A C 1
ATOM 569 O O . GLN A 1 72 ? 5.858 -6.342 1.667 1.00 94.88 72 GLN A O 1
ATOM 574 N N . CYS A 1 73 ? 7.930 -5.787 0.999 1.00 94.69 73 CYS A N 1
ATOM 575 C CA . CYS A 1 73 ? 8.276 -4.994 2.181 1.00 94.69 73 CYS A CA 1
ATOM 576 C C . CYS A 1 73 ? 7.235 -3.898 2.468 1.00 94.69 73 CYS A C 1
ATOM 578 O O . CYS A 1 73 ? 6.801 -3.697 3.607 1.00 94.69 73 CYS A O 1
ATOM 580 N N . LEU A 1 74 ? 6.765 -3.196 1.430 1.00 92.75 74 LEU A N 1
ATOM 581 C CA . LEU A 1 74 ? 5.718 -2.188 1.585 1.00 92.75 74 LEU A CA 1
ATOM 582 C C . LEU A 1 74 ? 4.391 -2.797 2.063 1.00 92.75 74 LEU A C 1
ATOM 584 O O . LEU A 1 74 ? 3.715 -2.186 2.896 1.00 92.75 74 LEU A O 1
ATOM 588 N N . THR A 1 75 ? 4.031 -3.977 1.555 1.00 95.12 75 THR A N 1
ATOM 589 C CA . THR A 1 75 ? 2.818 -4.712 1.941 1.00 95.12 75 THR A CA 1
ATOM 590 C C . THR A 1 75 ? 2.908 -5.186 3.386 1.00 95.12 75 THR A C 1
ATOM 592 O O . THR A 1 75 ? 2.009 -4.898 4.171 1.00 95.12 75 THR A O 1
ATOM 595 N N . GLU A 1 76 ? 4.009 -5.825 3.775 1.00 95.38 76 GLU A N 1
ATOM 596 C CA . GLU A 1 76 ? 4.261 -6.282 5.146 1.00 95.38 76 GLU A CA 1
ATOM 597 C C . GLU A 1 76 ? 4.192 -5.126 6.140 1.00 95.38 76 GLU A C 1
ATOM 599 O O . GLU A 1 76 ? 3.477 -5.192 7.142 1.00 95.38 76 GLU A O 1
ATOM 604 N N . ARG A 1 77 ? 4.853 -4.006 5.826 1.00 95.38 77 ARG A N 1
ATOM 605 C CA . ARG A 1 77 ? 4.797 -2.798 6.654 1.00 95.38 77 ARG A CA 1
ATOM 606 C C . ARG A 1 77 ? 3.376 -2.251 6.774 1.00 95.38 77 ARG A C 1
ATOM 608 O O . ARG A 1 77 ? 2.981 -1.815 7.857 1.00 95.38 77 ARG A O 1
ATOM 615 N N . ALA A 1 78 ? 2.609 -2.252 5.683 1.00 93.75 78 ALA A N 1
ATOM 616 C CA . ALA A 1 78 ? 1.222 -1.799 5.694 1.00 93.75 78 ALA A CA 1
ATOM 617 C C . ALA A 1 78 ? 0.332 -2.716 6.546 1.00 93.75 78 ALA A C 1
ATOM 619 O O . ALA A 1 78 ? -0.448 -2.211 7.350 1.00 93.75 78 ALA A O 1
ATOM 620 N N . MET A 1 79 ? 0.480 -4.035 6.417 1.00 94.56 79 MET A N 1
ATOM 621 C CA . MET A 1 79 ? -0.268 -5.023 7.200 1.00 94.56 79 MET A CA 1
ATOM 622 C C . MET A 1 79 ? 0.091 -4.953 8.685 1.00 94.56 79 MET A C 1
ATOM 624 O O . MET A 1 79 ? -0.798 -4.894 9.525 1.00 94.56 79 MET A O 1
ATOM 628 N N . SER A 1 80 ? 1.380 -4.844 9.010 1.00 96.81 80 SER A N 1
ATOM 629 C CA . SER A 1 80 ? 1.865 -4.662 10.382 1.00 96.81 80 SER A CA 1
ATOM 630 C C . SER A 1 80 ? 1.307 -3.387 11.024 1.00 96.81 80 SER A C 1
ATOM 632 O O . SER A 1 80 ? 0.904 -3.385 12.186 1.00 96.81 80 SER A O 1
ATOM 634 N N . TRP A 1 81 ? 1.241 -2.287 10.268 1.00 96.06 81 TRP A N 1
ATOM 635 C CA . TRP A 1 81 ? 0.582 -1.072 10.743 1.00 96.06 81 TRP A CA 1
ATOM 636 C C . TRP A 1 81 ? -0.925 -1.274 10.948 1.00 96.06 81 TRP A C 1
ATOM 638 O O . TRP A 1 81 ? -1.445 -0.835 11.970 1.00 96.06 81 TRP A O 1
ATOM 648 N N . GLN A 1 82 ? -1.616 -1.939 10.014 1.00 95.69 82 GLN A N 1
ATOM 649 C CA . GLN A 1 82 ? -3.049 -2.219 10.150 1.00 95.69 82 GLN A CA 1
ATOM 650 C C . GLN A 1 82 ? -3.341 -3.066 11.387 1.00 95.69 82 GLN A C 1
ATOM 652 O O . GLN A 1 82 ? -4.291 -2.766 12.100 1.00 95.69 82 GLN A O 1
ATOM 657 N N . ASP A 1 83 ? -2.533 -4.088 11.651 1.00 97.00 83 ASP A N 1
ATOM 658 C CA . ASP A 1 83 ? -2.680 -4.953 12.819 1.00 97.00 83 ASP A CA 1
ATOM 659 C C . ASP A 1 83 ? -2.515 -4.164 14.124 1.00 97.00 83 ASP A C 1
ATOM 661 O O . ASP A 1 83 ? -3.420 -4.145 14.956 1.00 97.00 83 ASP A O 1
ATOM 665 N N . ARG A 1 84 ? -1.440 -3.373 14.247 1.00 97.06 84 ARG A N 1
ATOM 666 C CA . ARG A 1 84 ? -1.255 -2.482 15.407 1.00 97.06 84 ARG A CA 1
ATOM 667 C C . ARG A 1 84 ? -2.404 -1.494 15.579 1.00 97.06 84 ARG A C 1
ATOM 669 O O . ARG A 1 84 ? -2.839 -1.252 16.699 1.00 97.06 84 ARG A O 1
ATOM 676 N N . ALA A 1 85 ? -2.891 -0.914 14.484 1.00 96.06 85 ALA A N 1
ATOM 677 C CA . ALA A 1 85 ? -4.028 -0.005 14.535 1.00 96.06 85 ALA A CA 1
ATOM 678 C C . ALA A 1 85 ? -5.287 -0.732 15.024 1.00 96.06 85 ALA A C 1
ATOM 680 O O . ALA A 1 85 ? -5.977 -0.220 15.896 1.00 96.06 85 ALA A O 1
ATOM 681 N N . ARG A 1 86 ? -5.566 -1.943 14.529 1.00 94.94 86 ARG A N 1
ATOM 682 C CA . ARG A 1 86 ? -6.700 -2.754 14.995 1.00 94.94 86 ARG A CA 1
ATOM 683 C C . ARG A 1 86 ? -6.585 -3.092 16.476 1.00 94.94 86 ARG A C 1
ATOM 685 O O . ARG A 1 86 ? -7.566 -2.925 17.183 1.00 94.94 86 ARG A O 1
ATOM 692 N N . GLN A 1 87 ? -5.408 -3.496 16.946 1.00 95.12 87 GLN A N 1
ATOM 693 C CA . GLN A 1 87 ? -5.166 -3.788 18.363 1.00 95.12 87 GLN A CA 1
ATOM 694 C C . GLN A 1 87 ? -5.379 -2.553 19.242 1.00 95.12 87 GLN A C 1
ATOM 696 O O . GL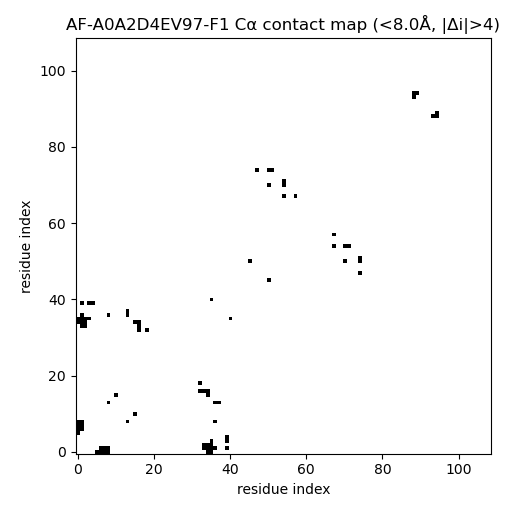N A 1 87 ? -6.098 -2.621 20.232 1.00 95.12 87 GLN A O 1
ATOM 701 N N . ALA A 1 88 ? -4.824 -1.404 18.846 1.00 92.50 88 ALA A N 1
ATOM 702 C CA . ALA A 1 88 ? -5.021 -0.146 19.563 1.00 92.50 88 ALA A CA 1
ATOM 703 C C . ALA A 1 88 ? -6.498 0.283 19.596 1.00 92.50 88 ALA A C 1
ATOM 705 O O . ALA A 1 88 ? -6.945 0.879 20.574 1.00 92.50 88 ALA A O 1
ATOM 706 N N . LEU A 1 89 ? -7.256 -0.029 18.538 1.00 91.94 89 LEU A N 1
ATOM 707 C CA . LEU A 1 89 ? -8.684 0.270 18.459 1.00 91.94 89 LEU A CA 1
ATOM 708 C C . LEU A 1 89 ? -9.577 -0.750 19.184 1.00 91.94 89 LEU A C 1
ATOM 710 O O . LEU A 1 89 ? -10.740 -0.453 19.445 1.00 91.94 89 LEU A O 1
ATOM 714 N N . ALA A 1 90 ? -9.057 -1.937 19.492 1.00 92.88 90 ALA A N 1
ATOM 715 C CA . ALA A 1 90 ? -9.796 -3.027 20.125 1.00 92.88 90 ALA A CA 1
ATOM 716 C C . ALA A 1 90 ? -9.873 -2.906 21.656 1.00 92.88 90 ALA A C 1
ATOM 718 O O . ALA A 1 90 ? -10.384 -3.810 22.308 1.00 92.88 90 ALA A O 1
ATOM 719 N N . THR A 1 91 ? -9.374 -1.816 22.243 1.00 93.81 91 THR A N 1
ATOM 720 C CA . THR A 1 91 ? -9.510 -1.571 23.683 1.00 93.81 91 THR A CA 1
ATOM 721 C C . THR A 1 91 ? -10.979 -1.376 24.061 1.00 93.81 91 THR A C 1
ATOM 723 O O . THR A 1 91 ? -11.755 -0.782 23.307 1.00 93.81 91 THR A O 1
ATOM 726 N N . ASP A 1 92 ? -11.382 -1.862 25.237 1.00 90.75 92 ASP A N 1
ATOM 727 C CA . ASP A 1 92 ? -12.779 -1.786 25.697 1.00 90.75 92 ASP A CA 1
ATOM 728 C C . ASP A 1 92 ? -13.284 -0.343 25.791 1.00 90.75 92 ASP A C 1
ATOM 730 O O . ASP A 1 92 ? -14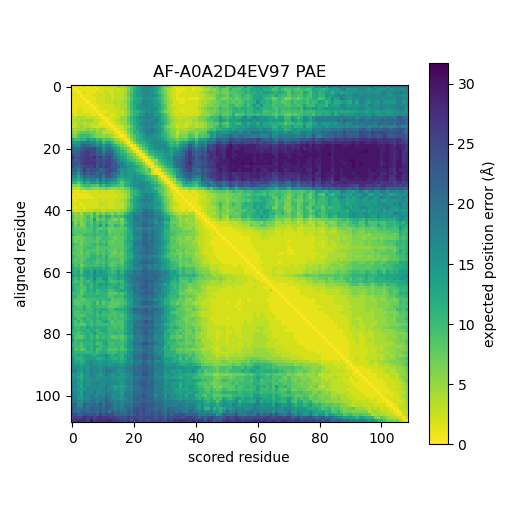.414 -0.037 25.405 1.00 90.75 92 ASP A O 1
ATOM 734 N N . GLU A 1 93 ? -12.427 0.570 26.250 1.00 93.81 93 GLU A N 1
ATOM 735 C CA . GLU A 1 93 ? -12.745 1.995 26.341 1.00 93.81 93 GLU A CA 1
ATOM 736 C C . GLU A 1 93 ? -13.062 2.586 24.965 1.00 93.81 93 GLU A C 1
ATOM 738 O O . GLU A 1 93 ? -14.093 3.243 24.779 1.00 93.81 93 GLU A O 1
ATOM 743 N N . LEU A 1 94 ? -12.194 2.330 23.981 1.00 92.56 94 LEU A N 1
ATOM 744 C CA . LEU A 1 94 ? -12.336 2.923 22.662 1.00 92.56 94 LEU A CA 1
ATOM 745 C C . LEU A 1 94 ? -13.442 2.251 21.855 1.00 92.56 94 LEU A C 1
ATOM 747 O O . LEU A 1 94 ? -14.232 2.950 21.228 1.00 92.56 94 LEU A O 1
ATOM 751 N N . SER A 1 95 ? -13.549 0.925 21.904 1.00 91.31 95 SER A N 1
ATOM 752 C CA . SER A 1 95 ? -14.635 0.184 21.255 1.00 91.31 95 SER A CA 1
ATOM 753 C C . SER A 1 95 ? -16.006 0.623 21.784 1.00 91.31 95 SER A C 1
ATOM 755 O O . SER A 1 95 ? -16.912 0.897 20.993 1.00 91.31 95 SER A O 1
ATOM 757 N N . SER A 1 96 ? -16.137 0.821 23.100 1.00 92.06 96 SER A N 1
ATOM 758 C CA . SER A 1 96 ? -17.353 1.351 23.727 1.00 92.06 96 SER A CA 1
ATOM 759 C C . SER A 1 96 ? -17.656 2.788 23.298 1.00 92.06 96 SER A C 1
ATOM 761 O O . SER A 1 96 ? -18.806 3.121 22.997 1.00 92.06 96 SER A O 1
ATOM 763 N N . ALA A 1 97 ? -16.644 3.660 23.260 1.00 92.62 97 ALA A N 1
ATOM 764 C CA . ALA A 1 97 ? -16.805 5.036 22.793 1.00 92.62 97 ALA A CA 1
ATOM 765 C C . ALA A 1 97 ? -17.235 5.088 21.316 1.00 92.62 97 ALA A C 1
ATOM 767 O O . ALA A 1 97 ? -18.143 5.838 20.955 1.00 92.62 97 ALA A O 1
ATOM 768 N N . LEU A 1 98 ? -16.634 4.248 20.475 1.00 90.88 98 LEU A N 1
ATOM 769 C CA . LEU A 1 98 ? -16.897 4.175 19.040 1.00 90.88 98 LEU A CA 1
ATOM 770 C C . LEU A 1 98 ? -18.306 3.630 18.752 1.00 90.88 98 LEU A C 1
ATOM 772 O O . LEU A 1 98 ? -19.008 4.171 17.897 1.00 90.88 98 LEU A O 1
ATOM 776 N N . ALA A 1 99 ? -18.773 2.648 19.530 1.00 91.12 99 ALA A N 1
ATOM 777 C CA . ALA A 1 99 ? -20.152 2.161 19.474 1.00 91.12 99 ALA A CA 1
ATOM 778 C C . ALA A 1 99 ? -21.169 3.257 19.839 1.00 91.12 99 ALA A C 1
ATOM 780 O O . ALA A 1 99 ? -22.135 3.474 19.105 1.00 91.12 99 ALA A O 1
ATOM 781 N N . LYS A 1 100 ? -20.931 4.007 20.927 1.00 93.31 100 LYS A N 1
ATOM 782 C CA . LYS A 1 100 ? -21.788 5.142 21.325 1.00 93.31 100 LYS A CA 1
ATOM 783 C C . LYS A 1 100 ? -21.852 6.211 20.231 1.00 93.31 100 LYS A C 1
ATOM 785 O O . LYS A 1 100 ? -22.939 6.682 19.901 1.00 93.31 100 LYS A O 1
ATOM 790 N N . LEU A 1 101 ? -20.708 6.560 19.638 1.00 92.81 101 LEU A N 1
ATOM 791 C CA . LEU A 1 101 ? -20.635 7.514 18.526 1.00 92.81 101 LEU A CA 1
ATOM 792 C C . LEU A 1 101 ? -21.413 7.035 17.291 1.00 92.81 101 LEU A C 1
ATOM 794 O O . LEU A 1 101 ? -22.120 7.836 16.683 1.00 92.81 101 LEU A O 1
ATOM 798 N N . SER A 1 102 ? -21.342 5.746 16.945 1.00 92.00 102 SER A N 1
ATOM 799 C CA . SER A 1 102 ? -22.100 5.179 15.820 1.00 92.00 102 SER A CA 1
ATOM 800 C C . SER A 1 102 ? -23.616 5.249 16.030 1.00 92.00 102 SER A C 1
ATOM 802 O O . SER A 1 102 ? -24.358 5.441 15.072 1.00 92.00 102 SER A O 1
ATOM 804 N N . VAL A 1 103 ? -24.094 5.103 17.268 1.00 91.81 103 VAL A N 1
ATOM 805 C CA . VAL A 1 103 ? -25.528 5.243 17.582 1.00 91.81 103 VAL A CA 1
ATOM 806 C C . VAL A 1 103 ? -25.971 6.701 17.455 1.00 91.81 103 VAL A C 1
ATOM 808 O O . VAL A 1 103 ? -27.057 6.982 16.952 1.00 91.81 103 VAL A O 1
ATOM 811 N N . LEU A 1 104 ? -25.134 7.642 17.897 1.00 90.12 104 LEU A N 1
ATOM 812 C CA . LEU A 1 104 ? -25.424 9.071 17.783 1.00 90.12 104 LEU A CA 1
ATOM 813 C C . LEU A 1 104 ? -25.446 9.537 16.324 1.00 90.12 104 LEU A C 1
ATOM 815 O O . LEU A 1 104 ? -26.355 10.272 15.948 1.00 90.12 104 LEU A O 1
ATOM 819 N N . SER A 1 105 ? -24.507 9.083 15.489 1.00 89.69 105 SER A N 1
ATOM 820 C CA . SER A 1 105 ? -24.469 9.470 14.073 1.00 89.69 105 SER A CA 1
ATOM 821 C C . SER A 1 105 ? -25.691 8.976 13.296 1.00 89.69 105 SER A C 1
ATOM 823 O O . SER A 1 105 ? -26.218 9.714 12.472 1.00 89.69 105 SER A O 1
ATOM 825 N N . GLN A 1 106 ? -26.196 7.777 13.603 1.00 85.12 106 GLN A N 1
ATOM 826 C CA . GLN A 1 106 ? -27.412 7.222 12.991 1.00 85.12 106 GLN A CA 1
ATOM 827 C C . GLN A 1 106 ? -28.688 7.980 13.375 1.00 85.12 106 GLN A C 1
ATOM 829 O O . GLN A 1 106 ? -29.666 7.926 12.641 1.00 85.12 106 GLN A O 1
ATOM 834 N N . ARG A 1 107 ? -28.691 8.686 14.512 1.00 78.25 107 ARG A N 1
ATOM 835 C CA . ARG A 1 107 ? -29.821 9.515 14.967 1.00 78.25 107 ARG A CA 1
ATOM 836 C C . ARG A 1 107 ? -29.825 10.927 14.379 1.00 78.25 107 ARG A C 1
ATOM 838 O O . ARG A 1 107 ? -30.799 11.646 14.566 1.00 78.25 107 ARG A O 1
ATOM 845 N N . MET A 1 108 ? -28.729 11.338 13.742 1.00 67.56 108 MET A N 1
ATOM 846 C CA . MET A 1 108 ? -28.576 12.657 13.116 1.00 67.56 108 MET A CA 1
ATOM 847 C C . MET A 1 108 ? -28.849 12.645 11.603 1.00 67.56 108 MET A C 1
ATOM 849 O O . MET A 1 108 ? -28.664 13.676 10.956 1.00 67.56 108 MET A O 1
ATOM 853 N N . VAL A 1 109 ? -29.254 11.496 11.053 1.00 54.09 109 VAL A N 1
ATOM 854 C CA . VAL A 1 109 ? -29.693 11.322 9.659 1.00 54.09 109 VAL A CA 1
ATOM 855 C C . VAL A 1 109 ? -31.211 11.275 9.607 1.00 54.09 109 VAL A C 1
ATOM 857 O O . VAL A 1 109 ? -31.798 10.616 10.493 1.00 54.09 109 VAL A O 1
#

Radius of gyration: 22.47 Å; Cα contacts (8 Å, |Δi|>4): 43; chains: 1; bounding box: 48×50×52 Å